Protein AF-A0A2S2QF55-F1 (afdb_monomer_lite)

Foldseek 3Di:
DVPVLLVLLLQCLDLVRNCVPDDDVVSVVSVVSLLVVLVVDPPPDDDDDDDDDDDDDPPPPPPPPPPVPDRCPLSVCSNPDHRDPDPVVCVVRVSSVVSNCVRPVPPCPVVVVVVVVVVVCCVVDVPPPPPDVVCVPVD

Radius of gyration: 25.69 Å; chains: 1; bounding box: 68×62×55 Å

Secondary structure (DSSP, 8-state):
-HHHHHHHHHHHHSTTTTTTT--HHHHHHHHHHHHHHHHHS----------------TTGGGT-------S-HHHHHHHHSPP-S-GGGGGG-HHHHHHHHHHHSTTSHHHHHHHHHHHHHHHHTT------GGGTS--

Sequence (139 aa):
MKKDSIIFLATVSHLKFKLRWLTGDEKKKANYLLQLEIDATPNFNNNDEIRSILPQGEDEFLFNFEDVEEPYPEIKRFIKAPYTSDLTTLNSMTIVKDVFIKYNTALSFSSSVEQLFNVAGDIFSKKRSRMNDKNFEDT

Organism: NCBI:txid143950

pLDDT: mean 70.66, std 15.32, range [37.0, 88.69]

Structure (mmCIF, N/CA/C/O backbone):
data_AF-A0A2S2QF55-F1
#
_entry.id   AF-A0A2S2QF55-F1
#
loop_
_atom_site.group_PDB
_atom_site.id
_atom_site.type_symbol
_atom_site.label_atom_id
_atom_site.label_alt_id
_atom_site.label_comp_id
_atom_site.label_asym_id
_atom_site.label_entity_id
_atom_site.label_seq_id
_atom_site.pdbx_PDB_ins_code
_atom_site.Cartn_x
_atom_site.Cartn_y
_atom_site.Cartn_z
_atom_site.occupancy
_atom_site.B_iso_or_equiv
_atom_site.auth_seq_id
_atom_site.auth_comp_id
_atom_site.auth_asym_id
_atom_site.auth_atom_id
_atom_site.pdbx_PDB_model_num
ATOM 1 N N . MET A 1 1 ? 3.424 8.658 19.433 1.00 46.28 1 MET A N 1
ATOM 2 C CA . MET A 1 1 ? 2.257 8.672 18.521 1.00 46.28 1 MET A CA 1
ATOM 3 C C . MET A 1 1 ? 2.578 8.536 17.028 1.00 46.28 1 MET A C 1
ATOM 5 O O . MET A 1 1 ? 1.692 8.113 16.306 1.00 46.28 1 MET A O 1
ATOM 9 N N . LYS A 1 2 ? 3.785 8.853 16.522 1.00 60.16 2 LYS A N 1
ATOM 10 C CA . LYS A 1 2 ? 4.071 8.766 15.067 1.00 60.16 2 LYS A CA 1
ATOM 11 C C . LYS A 1 2 ? 4.304 7.337 14.540 1.00 60.16 2 LYS A C 1
ATOM 13 O O . LYS A 1 2 ? 3.978 7.055 13.396 1.00 60.16 2 LYS A O 1
ATOM 18 N N . LYS A 1 3 ? 4.837 6.430 15.368 1.00 63.81 3 LYS A N 1
ATOM 19 C CA . LYS A 1 3 ? 5.226 5.067 14.954 1.00 63.81 3 LYS A CA 1
ATOM 20 C C . LYS A 1 3 ? 4.033 4.200 14.543 1.00 63.81 3 LYS A C 1
ATOM 22 O O . LYS A 1 3 ? 4.096 3.534 13.517 1.00 63.81 3 LYS A O 1
ATOM 27 N N . ASP A 1 4 ? 2.937 4.278 15.290 1.00 73.00 4 ASP A N 1
ATOM 28 C CA . ASP A 1 4 ? 1.739 3.476 15.013 1.00 73.00 4 ASP A CA 1
ATOM 29 C C . ASP A 1 4 ? 1.073 3.912 13.703 1.00 73.00 4 ASP A C 1
ATOM 31 O O . ASP A 1 4 ? 0.629 3.074 12.928 1.00 73.00 4 ASP A O 1
ATOM 35 N N . SER A 1 5 ? 1.105 5.215 13.395 1.00 78.19 5 SER A N 1
ATOM 36 C CA . SER A 1 5 ? 0.605 5.760 12.126 1.00 78.19 5 SER A CA 1
ATOM 37 C C . SER A 1 5 ? 1.405 5.265 10.917 1.00 78.19 5 SER A C 1
ATOM 39 O O . SER A 1 5 ? 0.824 4.972 9.878 1.00 78.19 5 SER A O 1
ATOM 41 N N . ILE A 1 6 ? 2.728 5.139 11.055 1.00 81.94 6 ILE A N 1
ATOM 42 C CA . ILE A 1 6 ? 3.623 4.638 9.997 1.00 81.94 6 ILE A CA 1
ATOM 43 C C . ILE A 1 6 ? 3.333 3.160 9.715 1.00 81.94 6 ILE A C 1
ATOM 45 O O . ILE A 1 6 ? 3.189 2.769 8.560 1.00 81.94 6 ILE A O 1
ATOM 49 N N . ILE A 1 7 ? 3.198 2.342 10.764 1.00 82.31 7 ILE A N 1
ATOM 50 C CA . ILE A 1 7 ? 2.866 0.912 10.633 1.00 82.31 7 ILE A CA 1
ATOM 51 C C . ILE A 1 7 ? 1.478 0.744 10.003 1.00 82.31 7 ILE A C 1
ATOM 53 O O . ILE A 1 7 ? 1.257 -0.125 9.156 1.00 82.31 7 ILE A O 1
ATOM 57 N N . PHE A 1 8 ? 0.541 1.608 10.383 1.00 84.81 8 PHE A N 1
ATOM 58 C CA . PHE A 1 8 ? -0.802 1.612 9.829 1.00 84.81 8 PHE A CA 1
ATOM 59 C C . PHE A 1 8 ? -0.810 1.970 8.332 1.00 84.81 8 PHE A C 1
ATOM 61 O O . PHE A 1 8 ? -1.405 1.256 7.532 1.00 84.81 8 PHE A O 1
ATOM 68 N N . LEU A 1 9 ? -0.076 3.003 7.911 1.00 86.25 9 LEU A N 1
ATOM 69 C CA . LEU A 1 9 ? 0.065 3.353 6.490 1.00 86.25 9 LEU A CA 1
ATOM 70 C C . LEU A 1 9 ? 0.802 2.268 5.687 1.00 86.25 9 LEU A C 1
ATOM 72 O O . LEU A 1 9 ? 0.400 1.954 4.564 1.00 86.25 9 LEU A O 1
ATOM 76 N N . ALA A 1 10 ? 1.825 1.634 6.267 1.00 85.62 10 ALA A N 1
ATOM 77 C CA . ALA A 1 10 ? 2.537 0.519 5.643 1.00 85.62 10 ALA A CA 1
ATOM 78 C C . ALA A 1 10 ? 1.599 -0.667 5.364 1.00 85.62 10 ALA A C 1
ATOM 80 O O . ALA A 1 10 ? 1.529 -1.170 4.244 1.00 85.62 10 ALA A O 1
ATOM 81 N N . THR A 1 11 ? 0.811 -1.071 6.362 1.00 87.06 11 THR A N 1
ATOM 82 C CA . THR A 1 11 ? -0.127 -2.200 6.241 1.00 87.06 11 THR A CA 1
ATOM 83 C C . THR A 1 11 ? -1.272 -1.916 5.271 1.00 87.06 11 THR A C 1
ATOM 85 O O . THR A 1 11 ? -1.636 -2.790 4.480 1.00 87.06 11 THR A O 1
ATOM 88 N N . VAL A 1 12 ? -1.812 -0.697 5.281 1.00 88.69 12 VAL A N 1
ATOM 89 C CA . VAL A 1 12 ? -2.930 -0.304 4.416 1.00 88.69 12 VAL A CA 1
ATOM 90 C C . VAL A 1 12 ? -2.498 -0.141 2.950 1.00 88.69 12 VAL A C 1
ATOM 92 O O . VAL A 1 12 ? -3.263 -0.491 2.051 1.00 88.69 12 VAL A O 1
ATOM 95 N N . SER A 1 13 ? -1.266 0.304 2.691 1.00 86.75 13 SER A N 1
ATOM 96 C CA . SER A 1 13 ? -0.691 0.376 1.334 1.00 86.75 13 SER A CA 1
ATOM 97 C C . SER A 1 13 ? -0.202 -0.977 0.794 1.00 86.75 13 SER A C 1
ATOM 99 O O . SER A 1 13 ? 0.086 -1.108 -0.394 1.00 86.75 13 SER A O 1
ATOM 101 N N . HIS A 1 14 ? -0.139 -2.023 1.623 1.00 86.31 14 HIS A N 1
ATOM 102 C CA . HIS A 1 14 ? 0.366 -3.332 1.215 1.00 86.31 14 HIS A CA 1
ATOM 103 C C . HIS A 1 14 ? -0.673 -4.151 0.424 1.00 86.31 14 HIS A C 1
ATOM 105 O O . HIS A 1 14 ? -1.762 -4.442 0.923 1.00 86.31 14 HIS A O 1
ATOM 111 N N . LEU A 1 15 ? -0.305 -4.647 -0.768 1.00 82.88 15 LEU A N 1
ATOM 112 C CA . LEU A 1 15 ? -1.165 -5.439 -1.675 1.00 82.88 15 LEU A CA 1
ATOM 113 C C . LEU A 1 15 ? -1.913 -6.604 -1.002 1.00 82.88 15 LEU A C 1
ATOM 115 O O . LEU A 1 15 ? -3.063 -6.892 -1.334 1.00 82.88 15 LEU A O 1
ATOM 119 N N . LYS A 1 16 ? -1.253 -7.310 -0.078 1.00 81.06 16 LYS A N 1
ATOM 120 C CA . LYS A 1 16 ? -1.836 -8.466 0.627 1.00 81.06 16 LYS A CA 1
ATOM 121 C C . LYS A 1 16 ? -2.840 -8.079 1.717 1.00 81.06 16 LYS A C 1
ATOM 123 O O . LYS A 1 16 ? -3.837 -8.778 1.889 1.00 81.06 16 LYS A O 1
ATOM 128 N N . PHE A 1 17 ? -2.563 -7.013 2.464 1.00 79.50 17 PHE A N 1
ATOM 129 C CA . PHE A 1 17 ? -3.281 -6.694 3.698 1.00 79.50 17 PHE A CA 1
ATOM 130 C C . PHE A 1 17 ? -4.374 -5.651 3.450 1.00 79.50 17 PHE A C 1
ATOM 132 O O . PHE A 1 17 ? -5.511 -5.875 3.871 1.00 79.50 17 PHE A O 1
ATOM 139 N N . LYS A 1 18 ? -4.080 -4.589 2.683 1.00 82.44 18 LYS A N 1
ATOM 140 C CA . LYS A 1 18 ? -5.014 -3.509 2.321 1.00 82.44 18 LYS A CA 1
ATOM 141 C C . LYS A 1 18 ? -5.901 -3.132 3.520 1.00 82.44 18 LYS A C 1
ATOM 143 O O . LYS A 1 18 ? -5.420 -2.893 4.622 1.00 82.44 18 LYS A O 1
ATOM 148 N N . LEU A 1 19 ? -7.215 -3.184 3.316 1.00 81.56 19 LEU A N 1
ATOM 149 C CA . LEU A 1 19 ? -8.250 -2.956 4.323 1.00 81.56 19 LEU A CA 1
ATOM 150 C C . LEU A 1 19 ? -8.933 -4.257 4.776 1.00 81.56 19 LEU A C 1
ATOM 152 O O . LEU A 1 19 ? -10.024 -4.221 5.335 1.00 81.56 19 LEU A O 1
ATOM 156 N N . ARG A 1 20 ? -8.349 -5.420 4.463 1.00 80.44 20 ARG A N 1
ATOM 157 C CA . ARG A 1 20 ? -8.994 -6.736 4.632 1.00 80.44 20 ARG A CA 1
ATOM 158 C C . ARG A 1 20 ? -9.017 -7.221 6.081 1.00 80.44 20 ARG A C 1
ATOM 160 O O . ARG A 1 20 ? -9.777 -8.122 6.402 1.00 80.44 20 ARG A O 1
ATOM 167 N N . TRP A 1 21 ? -8.183 -6.624 6.924 1.00 82.81 21 TRP A N 1
ATOM 168 C CA . TRP A 1 21 ? -8.024 -6.941 8.342 1.00 82.81 21 TRP A CA 1
ATOM 169 C C . TRP A 1 21 ? -8.746 -5.945 9.266 1.00 82.81 21 TRP A C 1
ATOM 171 O O . TRP A 1 21 ? -8.672 -6.097 10.479 1.00 82.81 21 TRP A O 1
ATOM 181 N N . LEU A 1 22 ? -9.427 -4.936 8.704 1.00 83.06 22 LEU A N 1
ATOM 182 C CA . LEU A 1 22 ? -10.077 -3.846 9.438 1.00 83.06 22 LEU A CA 1
ATOM 183 C C . LEU A 1 22 ? -11.602 -3.941 9.389 1.00 83.06 22 LEU A C 1
ATOM 185 O O . LEU A 1 22 ? -12.188 -4.347 8.380 1.00 83.06 22 LEU A O 1
ATOM 189 N N . THR A 1 23 ? -12.240 -3.472 10.458 1.00 86.25 23 THR A N 1
ATOM 190 C CA . THR A 1 23 ? -13.701 -3.418 10.608 1.00 86.25 23 THR A CA 1
ATOM 191 C C . THR A 1 23 ? -14.274 -2.042 10.239 1.00 86.25 23 THR A C 1
ATOM 193 O O . THR A 1 23 ? -13.536 -1.073 10.092 1.00 86.25 23 THR A O 1
ATOM 196 N N . GLY A 1 24 ? -15.594 -1.948 10.021 1.00 83.44 24 GLY A N 1
ATOM 197 C CA . GLY A 1 24 ? -16.281 -0.844 9.319 1.00 83.44 24 GLY A CA 1
ATOM 198 C C . GLY A 1 24 ? -15.765 0.582 9.571 1.00 83.44 24 GLY A C 1
ATOM 199 O O . GLY A 1 24 ? -15.402 1.271 8.615 1.00 83.44 24 GLY A O 1
ATOM 200 N N . ASP A 1 25 ? -15.698 1.027 10.825 1.00 83.75 25 ASP A N 1
ATOM 201 C CA . ASP A 1 25 ? -15.271 2.398 11.144 1.00 83.75 25 ASP A CA 1
ATOM 202 C C . ASP A 1 25 ? -13.757 2.599 11.011 1.00 83.75 25 ASP A C 1
ATOM 204 O O . ASP A 1 25 ? -13.294 3.634 10.525 1.00 83.75 25 ASP A O 1
ATOM 208 N N . GLU A 1 26 ? -12.968 1.577 11.332 1.00 83.25 26 GLU A N 1
ATOM 209 C CA . GLU A 1 26 ? -11.515 1.596 11.156 1.00 83.25 26 GLU A CA 1
ATOM 210 C C . GLU A 1 26 ? -11.136 1.616 9.674 1.00 83.25 26 GLU A C 1
ATOM 212 O O . GLU A 1 26 ? -10.185 2.286 9.277 1.00 83.25 26 GLU A O 1
ATOM 217 N N . LYS A 1 27 ? -11.924 0.938 8.835 1.00 84.31 27 LYS A N 1
ATOM 218 C CA . LYS A 1 27 ? -11.768 0.944 7.381 1.00 84.31 27 LYS A CA 1
ATOM 219 C C . LYS A 1 27 ? -11.983 2.339 6.794 1.00 84.31 27 LYS A C 1
ATOM 221 O O . LYS A 1 27 ? -11.217 2.753 5.925 1.00 84.31 27 LYS A O 1
ATOM 226 N N . LYS A 1 28 ? -12.992 3.076 7.274 1.00 84.69 28 LYS A N 1
ATOM 227 C CA . LYS A 1 28 ? -13.229 4.474 6.868 1.00 84.69 28 LYS A CA 1
ATOM 228 C C . LYS A 1 28 ? -12.071 5.369 7.297 1.00 84.69 28 LYS A C 1
ATOM 230 O O . LYS A 1 28 ? -11.553 6.127 6.483 1.00 84.69 28 LYS A O 1
ATOM 235 N N . LYS A 1 29 ? -11.618 5.217 8.546 1.00 85.12 29 LYS A N 1
ATOM 236 C CA . LYS A 1 29 ? -10.463 5.947 9.080 1.00 85.12 29 LYS A CA 1
ATOM 237 C C . LYS A 1 29 ? -9.193 5.673 8.271 1.00 85.12 29 LYS A C 1
ATOM 239 O O . LYS A 1 29 ? -8.458 6.603 7.966 1.00 85.12 29 LYS A O 1
ATOM 244 N N . ALA A 1 30 ? -8.953 4.423 7.885 1.00 84.31 30 ALA A N 1
ATOM 245 C CA . ALA A 1 30 ? -7.802 4.045 7.074 1.00 84.31 30 ALA A CA 1
ATOM 246 C C . ALA A 1 30 ? -7.829 4.629 5.667 1.00 84.31 30 ALA A C 1
ATOM 248 O O . ALA A 1 30 ? -6.798 5.084 5.178 1.00 84.31 30 ALA A O 1
ATOM 249 N N . ASN A 1 31 ? -9.007 4.667 5.049 1.00 84.44 31 ASN A N 1
ATOM 250 C CA . ASN A 1 31 ? -9.182 5.333 3.766 1.00 84.44 31 ASN A CA 1
ATOM 251 C C . ASN A 1 31 ? -8.872 6.826 3.855 1.00 84.44 31 ASN A C 1
ATOM 253 O O . ASN A 1 31 ? -8.113 7.341 3.042 1.00 84.44 31 ASN A O 1
ATOM 257 N N . TYR A 1 32 ? -9.405 7.493 4.876 1.00 85.69 32 TYR A N 1
ATOM 258 C CA . TYR A 1 32 ? -9.153 8.911 5.105 1.00 85.69 32 TYR A CA 1
ATOM 259 C C . TYR A 1 32 ? -7.663 9.206 5.345 1.00 85.69 32 TYR A C 1
ATOM 261 O O . TYR A 1 32 ? -7.116 10.145 4.779 1.00 85.69 32 TYR A O 1
ATOM 269 N N . LEU A 1 33 ? -6.978 8.370 6.134 1.00 85.00 33 LEU A N 1
ATOM 270 C CA . LEU A 1 33 ? -5.539 8.514 6.376 1.00 85.00 33 LEU A CA 1
ATOM 271 C C . LEU A 1 33 ? -4.701 8.316 5.108 1.00 85.00 33 LEU A C 1
ATOM 273 O O . LEU A 1 33 ? -3.733 9.043 4.916 1.00 85.00 33 LEU A O 1
ATOM 277 N N . LEU A 1 34 ? -5.068 7.366 4.241 1.00 84.19 34 LEU A N 1
ATOM 278 C CA . LEU A 1 34 ? -4.413 7.203 2.940 1.00 84.19 34 LEU A CA 1
ATOM 279 C C . LEU A 1 34 ? -4.584 8.440 2.056 1.00 84.19 34 LEU A C 1
ATOM 281 O O . LEU A 1 34 ? -3.620 8.870 1.436 1.00 84.19 34 LEU A O 1
ATOM 285 N N . GLN A 1 35 ? -5.797 8.991 1.995 1.00 85.25 35 GLN A N 1
ATOM 286 C CA . GLN A 1 35 ? -6.090 10.184 1.197 1.00 85.25 35 GLN A CA 1
ATOM 287 C C . GLN A 1 35 ? -5.275 11.385 1.684 1.00 85.25 35 GLN A C 1
ATOM 289 O O . GLN A 1 35 ? -4.561 11.993 0.896 1.00 85.25 35 GLN A O 1
ATOM 294 N N . LEU A 1 36 ? -5.275 11.637 2.997 1.00 85.00 36 LEU A N 1
ATOM 295 C CA . LEU A 1 36 ? -4.455 12.690 3.600 1.00 85.00 36 LEU A CA 1
ATOM 296 C C . LEU A 1 36 ? -2.959 12.525 3.313 1.00 85.00 36 LEU A C 1
ATOM 298 O O . LEU A 1 36 ? -2.260 13.508 3.088 1.00 85.00 36 LEU A O 1
ATOM 302 N N . GLU A 1 37 ? -2.449 11.295 3.357 1.00 84.06 37 GLU A N 1
ATOM 303 C CA . GLU A 1 37 ? -1.035 11.022 3.097 1.00 84.06 37 GLU A CA 1
ATOM 304 C C . GLU A 1 37 ? -0.662 11.273 1.632 1.00 84.06 37 GLU A C 1
ATOM 306 O O . GLU A 1 37 ? 0.447 11.723 1.338 1.00 84.06 37 GLU A O 1
ATOM 311 N N . ILE A 1 38 ? -1.589 10.994 0.718 1.00 81.62 38 ILE A N 1
ATOM 312 C CA . ILE A 1 38 ? -1.435 11.268 -0.709 1.00 81.62 38 ILE A CA 1
ATOM 313 C C . ILE A 1 38 ? -1.447 12.776 -0.958 1.00 81.62 38 ILE A C 1
ATOM 315 O O . ILE A 1 38 ? -0.564 13.264 -1.653 1.00 81.62 38 ILE A O 1
ATOM 319 N N . ASP A 1 39 ? -2.347 13.519 -0.315 1.00 81.00 39 ASP A N 1
ATOM 320 C CA . ASP A 1 39 ? -2.387 14.986 -0.399 1.00 81.00 39 ASP A CA 1
ATOM 321 C C . ASP A 1 39 ? -1.142 15.656 0.175 1.00 81.00 39 ASP A C 1
ATOM 323 O O . ASP A 1 39 ? -0.670 16.673 -0.331 1.00 81.00 39 ASP A O 1
ATOM 327 N N . ALA A 1 40 ? -0.592 15.077 1.240 1.00 80.50 40 ALA A N 1
ATOM 328 C CA . ALA A 1 40 ? 0.633 15.552 1.864 1.00 80.50 40 ALA A CA 1
ATOM 329 C C . ALA A 1 40 ? 1.898 15.163 1.081 1.00 80.50 40 ALA A C 1
ATOM 331 O O . ALA A 1 40 ? 2.966 15.729 1.333 1.00 80.50 40 ALA A O 1
ATOM 332 N N . THR A 1 41 ? 1.816 14.189 0.169 1.00 69.25 41 THR A N 1
ATOM 333 C CA . THR A 1 41 ? 2.964 13.757 -0.630 1.00 69.25 41 THR A CA 1
ATOM 334 C C . THR A 1 41 ? 3.024 14.610 -1.898 1.00 69.25 41 THR A C 1
ATOM 336 O O . THR A 1 41 ? 2.155 14.478 -2.757 1.00 69.25 41 THR A O 1
ATOM 339 N N . PRO A 1 42 ? 4.030 15.495 -2.052 1.00 63.97 42 PRO A N 1
ATOM 340 C CA . PRO A 1 42 ? 4.167 16.272 -3.273 1.00 63.97 42 PRO A CA 1
ATOM 341 C C . PRO A 1 42 ? 4.346 15.306 -4.443 1.00 63.97 42 PRO A C 1
ATOM 343 O O . PRO A 1 42 ? 5.212 14.432 -4.414 1.00 63.97 42 PRO A O 1
ATOM 346 N N . ASN A 1 43 ? 3.479 15.455 -5.438 1.00 60.00 43 ASN A N 1
ATOM 347 C CA . ASN A 1 43 ? 3.407 14.631 -6.633 1.00 60.00 43 ASN A CA 1
ATOM 348 C C . ASN A 1 43 ? 4.785 14.621 -7.325 1.00 60.00 43 ASN A C 1
ATOM 350 O O . ASN A 1 43 ? 5.145 15.585 -7.998 1.00 60.00 43 ASN A O 1
ATOM 354 N N . PHE A 1 44 ? 5.573 13.553 -7.177 1.00 52.00 44 PHE A N 1
ATOM 355 C CA . PHE A 1 44 ? 6.807 13.351 -7.948 1.00 52.00 44 PHE A CA 1
ATOM 356 C C . PHE A 1 44 ? 6.473 12.830 -9.356 1.00 52.00 44 PHE A C 1
ATOM 358 O O . PHE A 1 44 ? 7.115 11.919 -9.869 1.00 52.00 44 PHE A O 1
ATOM 365 N N . ASN A 1 45 ? 5.470 13.413 -10.012 1.00 46.91 45 ASN A N 1
ATOM 366 C CA . ASN A 1 45 ? 5.245 13.181 -11.431 1.00 46.91 45 ASN A CA 1
ATOM 367 C C . ASN A 1 45 ? 6.141 14.134 -12.225 1.00 46.91 45 ASN A C 1
ATOM 369 O O . ASN A 1 45 ? 5.730 15.212 -12.642 1.00 46.91 45 ASN A O 1
ATOM 373 N N . ASN A 1 46 ? 7.379 13.694 -12.449 1.00 54.09 46 ASN A N 1
ATOM 374 C CA . ASN A 1 46 ? 8.033 13.963 -13.721 1.00 54.09 46 ASN A CA 1
ATOM 375 C C . ASN A 1 46 ? 7.362 13.042 -14.746 1.00 54.09 46 ASN A C 1
ATOM 377 O O . ASN A 1 46 ? 7.542 11.830 -14.646 1.00 54.09 46 ASN A O 1
ATOM 381 N N . ASN A 1 47 ? 6.521 13.607 -15.617 1.00 44.31 47 ASN A N 1
ATOM 382 C CA . ASN A 1 47 ? 6.385 13.287 -17.047 1.00 44.31 47 ASN A CA 1
ATOM 383 C C . ASN A 1 47 ? 5.190 14.067 -17.639 1.00 44.31 47 ASN A C 1
ATOM 385 O O . ASN A 1 47 ? 4.029 13.707 -17.454 1.00 44.31 47 ASN A O 1
ATOM 389 N N . ASP A 1 48 ? 5.556 15.137 -18.347 1.00 37.00 48 ASP A N 1
ATOM 390 C CA . ASP A 1 48 ? 5.115 15.487 -19.702 1.00 37.00 48 ASP A CA 1
ATOM 391 C C . ASP A 1 48 ? 3.703 16.052 -19.943 1.00 37.00 48 ASP A C 1
ATOM 393 O O . ASP A 1 48 ? 2.697 15.357 -20.079 1.00 37.00 48 ASP A O 1
ATOM 397 N N . GLU A 1 49 ? 3.685 17.378 -20.103 1.00 45.28 49 GLU A N 1
ATOM 398 C CA . GLU A 1 49 ? 3.223 18.095 -21.303 1.00 45.28 49 GLU A CA 1
ATOM 399 C C . GLU A 1 49 ? 2.580 17.253 -22.431 1.00 45.28 49 GLU A C 1
ATOM 401 O O . GLU A 1 49 ? 3.130 17.143 -23.521 1.00 45.28 49 GLU A O 1
ATOM 406 N N . ILE A 1 50 ? 1.372 16.716 -22.256 1.00 43.75 50 ILE A N 1
ATOM 407 C CA . ILE A 1 50 ? 0.520 16.349 -23.404 1.00 43.75 50 ILE A CA 1
ATOM 408 C C . ILE A 1 50 ? -0.940 16.662 -23.086 1.00 43.75 50 ILE A C 1
ATOM 410 O O . ILE A 1 50 ? -1.748 15.753 -22.926 1.00 43.75 50 ILE A O 1
ATOM 414 N N . ARG A 1 51 ? -1.307 17.947 -23.003 1.00 38.47 51 ARG A N 1
ATOM 415 C CA . ARG A 1 51 ? -2.703 18.401 -23.166 1.00 38.47 51 ARG A CA 1
ATOM 416 C C . ARG A 1 51 ? -2.761 19.850 -23.649 1.00 38.47 51 ARG A C 1
ATOM 418 O O . ARG A 1 51 ? -2.966 20.751 -22.846 1.00 38.47 51 ARG A O 1
ATOM 425 N N . SER A 1 52 ? -2.639 20.083 -24.954 1.00 41.19 52 SER A N 1
ATOM 426 C CA . SER A 1 52 ? -3.132 21.339 -25.547 1.00 41.19 52 SER A CA 1
ATOM 427 C C . SER A 1 52 ? -3.332 21.265 -27.062 1.00 41.19 52 SER A C 1
ATOM 429 O O . SER A 1 52 ? -2.803 22.084 -27.804 1.00 41.19 52 SER A O 1
ATOM 431 N N . ILE A 1 53 ? -4.150 20.326 -27.546 1.00 45.28 53 ILE A N 1
ATOM 432 C CA . ILE A 1 53 ? -4.852 20.541 -28.822 1.00 45.28 53 ILE A CA 1
ATOM 433 C C . ILE A 1 53 ? -6.282 19.996 -28.709 1.00 45.28 53 ILE A C 1
ATOM 435 O O . ILE A 1 53 ? -6.500 18.803 -28.894 1.00 45.28 53 ILE A O 1
ATOM 439 N N . LEU A 1 54 ? -7.252 20.871 -28.422 1.00 38.66 54 LEU A N 1
ATOM 440 C CA . LEU A 1 54 ? -8.628 20.758 -28.932 1.00 38.66 54 LEU A CA 1
ATOM 441 C C . LEU A 1 54 ? -9.294 22.152 -28.919 1.00 38.66 54 LEU A C 1
ATOM 443 O O . LEU A 1 54 ? -8.944 22.963 -28.058 1.00 38.66 54 LEU A O 1
ATOM 447 N N . PRO A 1 55 ? -10.141 22.487 -29.914 1.00 42.06 55 PRO A N 1
ATOM 448 C CA . PRO A 1 55 ? -10.427 23.855 -30.293 1.00 42.06 55 PRO A CA 1
ATOM 449 C C . PRO A 1 55 ? -11.531 24.481 -29.444 1.00 42.06 55 PRO A C 1
ATOM 451 O O . PRO A 1 55 ? -12.426 23.822 -28.926 1.00 42.06 55 PRO A O 1
ATOM 454 N N . GLN A 1 56 ? -11.423 25.799 -29.358 1.00 46.97 56 GLN A N 1
ATOM 455 C CA . GLN A 1 56 ? -12.316 26.739 -28.706 1.00 46.97 56 GLN A CA 1
ATOM 456 C C . GLN A 1 56 ? -13.711 26.708 -29.357 1.00 46.97 56 GLN A C 1
ATOM 458 O O . GLN A 1 56 ? -13.862 27.076 -30.521 1.00 46.97 56 GLN A O 1
ATOM 463 N N . GLY A 1 57 ? -14.712 26.255 -28.601 1.00 39.84 57 GLY A N 1
ATOM 464 C CA . GLY A 1 57 ? -16.136 26.332 -28.922 1.00 39.84 57 GLY A CA 1
ATOM 465 C C . GLY A 1 57 ? -16.898 26.709 -27.654 1.00 39.84 57 GLY A C 1
ATOM 466 O O . GLY A 1 57 ? -16.708 26.103 -26.606 1.00 39.84 57 GLY A O 1
ATOM 467 N N . GLU A 1 58 ? -17.685 27.772 -27.728 1.00 46.41 58 GLU A N 1
ATOM 468 C CA . GLU A 1 58 ? -18.012 28.658 -26.603 1.00 46.41 58 GLU A CA 1
ATOM 469 C C . GLU A 1 58 ? -19.243 28.216 -25.783 1.00 46.41 58 GLU A C 1
ATOM 471 O O . GLU A 1 58 ? -19.674 28.936 -24.889 1.00 46.41 58 GLU A O 1
ATOM 476 N N . ASP A 1 59 ? -19.769 27.005 -26.009 1.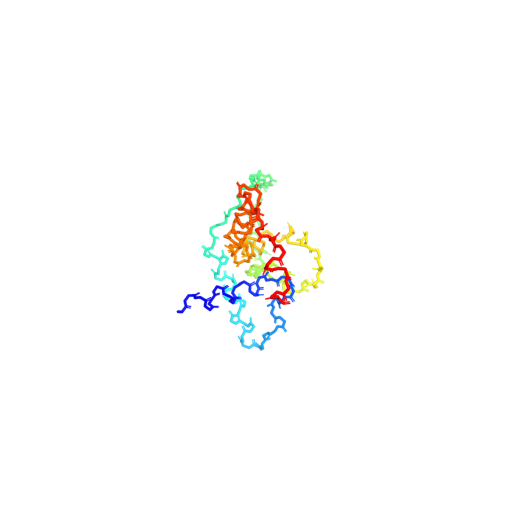00 46.69 59 ASP A N 1
ATOM 477 C CA . ASP A 1 59 ? -21.111 26.613 -25.540 1.00 46.69 59 ASP A CA 1
ATOM 478 C C . ASP A 1 59 ? -21.174 25.323 -24.683 1.00 46.69 59 ASP A C 1
ATOM 480 O O . ASP A 1 59 ? -22.255 24.791 -24.434 1.00 46.69 59 ASP A O 1
ATOM 484 N N . GLU A 1 60 ? -20.051 24.813 -24.158 1.00 44.94 60 GLU A N 1
ATOM 485 C CA . GLU A 1 60 ? -20.038 23.622 -23.272 1.00 44.94 60 GLU A CA 1
ATOM 486 C C . GLU A 1 60 ? -20.286 23.930 -21.778 1.00 44.94 60 GLU A C 1
ATOM 488 O O . GLU 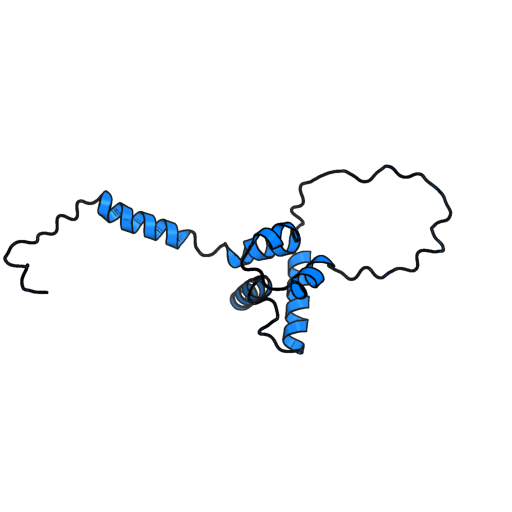A 1 60 ? -20.308 23.031 -20.937 1.00 44.94 60 GLU A O 1
ATOM 493 N N . PHE A 1 61 ? -20.523 25.193 -21.411 1.00 51.16 61 PHE A N 1
ATOM 494 C CA . PHE A 1 61 ? -20.663 25.603 -20.005 1.00 51.16 61 PHE A CA 1
ATOM 495 C C . PHE A 1 61 ? -22.005 25.192 -19.356 1.00 51.16 61 PHE A C 1
ATOM 497 O O . PHE A 1 61 ? -22.133 25.229 -18.136 1.00 51.16 61 PHE A O 1
ATOM 504 N N . LEU A 1 62 ? -23.014 24.794 -20.144 1.00 46.44 62 LEU A N 1
ATOM 505 C CA . LEU A 1 62 ? -24.384 24.542 -19.659 1.00 46.44 62 LEU A CA 1
ATOM 506 C C . LEU A 1 62 ? -24.769 23.057 -19.517 1.00 46.44 62 LEU A C 1
ATOM 508 O O . LEU A 1 62 ? -25.856 22.773 -19.017 1.00 46.44 62 LEU A O 1
ATOM 512 N N . PHE A 1 63 ? -23.903 22.115 -19.912 1.00 42.53 63 PHE A N 1
ATOM 513 C CA . PHE A 1 63 ? -24.195 20.670 -19.852 1.00 42.53 63 PHE A CA 1
ATOM 514 C C . PHE A 1 63 ? -23.153 19.821 -19.116 1.00 42.53 63 PHE A C 1
ATOM 516 O O . PHE A 1 63 ? -23.312 18.602 -19.051 1.00 42.53 63 PHE A O 1
ATOM 523 N N . ASN A 1 64 ? -22.154 20.432 -18.477 1.00 46.12 64 ASN A N 1
ATOM 524 C CA . ASN A 1 64 ? -21.348 19.727 -17.485 1.00 46.12 64 ASN A CA 1
ATOM 525 C C . ASN A 1 64 ? -22.144 19.644 -16.179 1.00 46.12 64 ASN A C 1
ATOM 527 O O . ASN A 1 64 ? -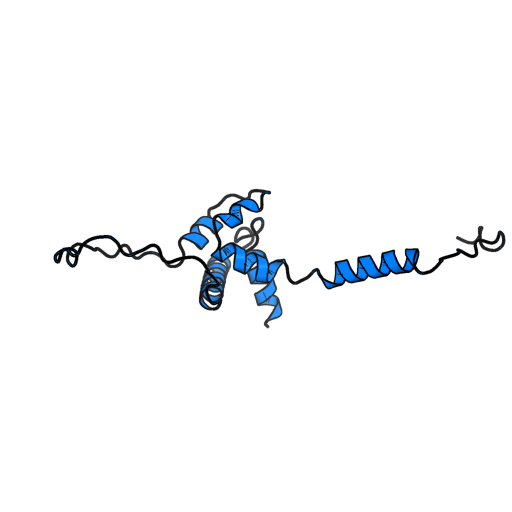21.927 20.409 -15.242 1.00 46.12 64 ASN A O 1
ATOM 531 N N . PHE A 1 65 ? -23.097 18.709 -16.126 1.00 43.22 65 PHE A N 1
ATOM 532 C CA . PHE A 1 65 ? -23.453 18.113 -14.846 1.00 43.22 65 PHE A CA 1
ATOM 533 C C . PHE A 1 65 ? -22.142 17.587 -14.270 1.00 43.22 65 PHE A C 1
ATOM 535 O O . PHE A 1 65 ? -21.537 16.696 -14.859 1.00 43.22 65 PHE A O 1
ATOM 542 N N . GLU A 1 66 ? -21.663 18.212 -13.197 1.00 46.28 66 GLU A N 1
ATOM 543 C CA . GLU A 1 66 ? -20.514 17.741 -12.437 1.00 46.28 66 GLU A CA 1
ATOM 544 C C . GLU A 1 66 ? -20.788 16.292 -12.026 1.00 46.28 66 GLU A C 1
ATOM 546 O O . GLU A 1 66 ? -21.425 16.017 -11.008 1.00 46.28 66 GLU A O 1
ATOM 551 N N . ASP A 1 67 ? -20.291 15.346 -12.821 1.00 46.53 67 ASP A N 1
ATOM 552 C CA . ASP A 1 67 ? -19.827 14.091 -12.269 1.00 46.53 67 ASP A CA 1
ATOM 553 C C . ASP A 1 67 ? -18.785 14.510 -11.240 1.00 46.53 67 ASP A C 1
ATOM 555 O O . ASP A 1 67 ? -17.683 14.939 -11.580 1.00 46.53 67 ASP A O 1
ATOM 559 N N . VAL A 1 68 ? -19.193 14.501 -9.972 1.00 46.75 68 VAL A N 1
ATOM 560 C CA . VAL A 1 68 ? -18.313 14.698 -8.828 1.00 46.75 68 VAL A CA 1
ATOM 561 C C . VAL A 1 68 ? -17.249 13.613 -8.949 1.00 46.75 68 VAL A C 1
ATOM 563 O O . VAL A 1 68 ? -17.463 12.481 -8.509 1.00 46.75 68 VAL A O 1
ATOM 566 N N . GLU A 1 69 ? -16.138 13.918 -9.626 1.00 51.78 69 GLU A N 1
ATOM 567 C CA . GLU A 1 69 ? -15.012 13.006 -9.746 1.00 51.78 69 GLU A CA 1
ATOM 568 C C . GLU A 1 69 ? -14.535 12.746 -8.326 1.00 51.78 69 GLU A C 1
ATOM 570 O O . GLU A 1 69 ? -13.936 13.598 -7.667 1.00 51.78 69 GLU A O 1
ATOM 575 N N . GLU A 1 70 ? -14.912 11.582 -7.801 1.00 55.25 70 GLU A N 1
ATOM 576 C CA . GLU A 1 70 ? -14.602 11.262 -6.425 1.00 55.25 70 GLU A CA 1
ATOM 577 C C . GLU A 1 70 ? -13.081 11.307 -6.231 1.00 55.25 70 GLU A C 1
ATOM 579 O O . GLU A 1 70 ? -12.355 10.664 -7.002 1.00 55.25 70 GLU A O 1
ATOM 584 N N . PRO A 1 71 ? -12.596 12.010 -5.190 1.00 60.56 71 PRO A N 1
ATOM 585 C CA . PRO A 1 71 ? -11.174 12.138 -4.929 1.00 60.56 71 PRO A CA 1
ATOM 586 C C . PRO A 1 71 ? -10.497 10.759 -4.922 1.00 60.56 71 PRO A C 1
ATOM 588 O O . PRO A 1 71 ? -10.881 9.853 -4.174 1.00 60.56 71 PRO A O 1
ATOM 591 N N . TYR A 1 72 ? -9.480 10.602 -5.771 1.00 69.69 72 TYR A N 1
ATOM 592 C CA . TYR A 1 72 ? -8.626 9.414 -5.921 1.00 69.69 72 TYR A CA 1
ATOM 593 C C . TYR A 1 72 ? -9.316 8.155 -6.499 1.00 69.69 72 TYR A C 1
ATOM 595 O O . TYR A 1 72 ? -9.500 7.144 -5.799 1.00 69.69 72 TYR A O 1
ATOM 603 N N . PRO A 1 73 ? -9.593 8.123 -7.819 1.00 78.25 73 PRO A N 1
ATOM 604 C CA . PRO A 1 73 ? -10.065 6.912 -8.502 1.00 78.25 73 PRO A CA 1
ATOM 605 C C . PRO A 1 73 ? -9.074 5.738 -8.380 1.00 78.25 73 PRO A C 1
ATOM 607 O O . PRO A 1 73 ? -9.476 4.570 -8.324 1.00 78.25 73 PRO A O 1
ATOM 610 N N . GLU A 1 74 ? -7.776 6.033 -8.262 1.00 82.62 74 GLU A N 1
ATOM 611 C CA . GLU A 1 74 ? -6.709 5.041 -8.108 1.00 82.62 74 GLU A CA 1
ATOM 612 C C . GLU A 1 74 ? -6.800 4.268 -6.780 1.00 82.62 74 GLU A C 1
ATOM 614 O O . GLU A 1 74 ? -6.697 3.041 -6.778 1.00 82.62 74 GLU A O 1
ATOM 619 N N . ILE A 1 75 ? -7.085 4.943 -5.659 1.00 83.94 75 ILE A N 1
ATOM 620 C CA . ILE A 1 75 ? -7.214 4.300 -4.337 1.00 83.94 75 ILE A CA 1
ATOM 621 C C . ILE A 1 75 ? -8.389 3.322 -4.336 1.00 83.94 75 ILE A C 1
ATOM 623 O O . ILE A 1 75 ? -8.283 2.191 -3.854 1.00 83.94 75 ILE A O 1
ATOM 627 N N . LYS A 1 76 ? -9.522 3.715 -4.927 1.00 83.56 76 LYS A N 1
ATOM 628 C CA . LYS A 1 76 ? -10.681 2.826 -5.065 1.00 83.56 76 LYS A CA 1
ATOM 629 C C . LYS A 1 76 ? -10.345 1.591 -5.885 1.00 83.56 76 LYS A C 1
ATOM 631 O O . LYS A 1 76 ? -10.719 0.478 -5.502 1.00 83.56 76 LYS A O 1
ATOM 636 N N . ARG A 1 77 ? -9.638 1.782 -7.002 1.00 85.94 77 ARG A N 1
ATOM 637 C CA . ARG A 1 77 ? -9.165 0.691 -7.856 1.00 85.94 77 ARG A CA 1
ATOM 638 C C . ARG A 1 77 ? -8.216 -0.223 -7.083 1.00 85.94 77 ARG A C 1
ATOM 640 O O . ARG A 1 77 ? -8.376 -1.439 -7.149 1.00 85.94 77 ARG A O 1
ATOM 647 N N . PHE A 1 78 ? -7.313 0.335 -6.282 1.00 86.12 78 PHE A N 1
ATOM 648 C CA . PHE A 1 78 ? -6.417 -0.425 -5.416 1.00 86.12 78 PHE A CA 1
ATOM 649 C C . PHE A 1 78 ? -7.174 -1.257 -4.375 1.00 86.12 78 PHE A C 1
ATOM 651 O O . PHE A 1 78 ? -6.895 -2.445 -4.222 1.00 86.12 78 PHE A O 1
ATOM 658 N N . ILE A 1 79 ? -8.167 -0.687 -3.692 1.00 84.31 79 ILE A N 1
ATOM 659 C CA . ILE A 1 79 ? -8.942 -1.394 -2.657 1.00 84.31 79 ILE A CA 1
ATOM 660 C C . ILE A 1 79 ? -9.776 -2.527 -3.255 1.00 84.31 79 ILE A C 1
ATOM 662 O O . ILE A 1 79 ? -9.881 -3.593 -2.647 1.00 84.31 79 ILE A O 1
ATOM 666 N N . LYS A 1 80 ? -10.357 -2.307 -4.440 1.00 84.75 80 LYS A N 1
ATOM 667 C CA . LYS A 1 80 ? -11.168 -3.306 -5.151 1.00 84.75 80 LYS A CA 1
ATOM 668 C C . LYS A 1 80 ? -10.327 -4.363 -5.866 1.00 84.75 80 LYS A C 1
ATOM 670 O O . LYS A 1 80 ? -10.817 -5.467 -6.085 1.00 84.75 80 LYS A O 1
ATOM 675 N N . ALA A 1 81 ? -9.083 -4.048 -6.227 1.00 83.12 81 ALA A N 1
ATOM 676 C CA . ALA A 1 81 ? -8.218 -4.980 -6.936 1.00 83.12 81 ALA A CA 1
ATOM 677 C C . ALA A 1 81 ? -7.984 -6.261 -6.109 1.00 83.12 81 ALA A C 1
ATOM 679 O O . ALA A 1 81 ? -7.678 -6.176 -4.909 1.00 83.12 81 ALA A O 1
ATOM 680 N N . PRO A 1 82 ? -8.072 -7.452 -6.729 1.00 80.38 82 PRO A N 1
ATOM 681 C CA . PRO A 1 82 ? -7.714 -8.697 -6.065 1.00 80.38 82 PRO A CA 1
ATOM 682 C C . PRO A 1 82 ? -6.229 -8.695 -5.684 1.00 80.38 82 PRO A C 1
ATOM 684 O O . PRO A 1 82 ? -5.430 -7.905 -6.189 1.00 80.38 82 PRO A O 1
ATOM 687 N N . TYR A 1 83 ? -5.858 -9.563 -4.745 1.00 80.19 83 TYR A N 1
ATOM 688 C CA . TYR A 1 83 ? -4.448 -9.766 -4.436 1.00 80.19 83 TYR A CA 1
ATOM 689 C C . TYR A 1 83 ? -3.809 -10.613 -5.534 1.00 80.19 83 TYR A C 1
ATOM 691 O O . TYR A 1 83 ? -4.219 -11.750 -5.754 1.00 80.19 83 TYR A O 1
ATOM 699 N N . THR A 1 84 ? -2.790 -10.060 -6.175 1.00 76.75 84 THR A N 1
ATOM 700 C CA . THR A 1 84 ? -1.846 -10.774 -7.028 1.00 76.75 84 THR A CA 1
ATOM 701 C C . THR A 1 84 ? -0.523 -10.883 -6.280 1.00 76.75 84 THR A C 1
ATOM 703 O O . THR A 1 84 ? -0.109 -9.945 -5.597 1.00 76.75 84 THR A O 1
ATOM 706 N N . SER A 1 85 ? 0.153 -12.027 -6.381 1.00 75.88 85 SER A N 1
ATOM 707 C CA . SER A 1 85 ? 1.517 -12.176 -5.852 1.00 75.88 85 SER A CA 1
ATOM 708 C C . SER A 1 85 ? 2.526 -11.299 -6.596 1.00 75.88 85 SER A C 1
ATOM 710 O O . SER A 1 85 ? 3.606 -11.040 -6.077 1.00 75.88 85 SER A O 1
ATOM 712 N N . ASP A 1 86 ? 2.169 -10.852 -7.800 1.00 82.12 86 ASP A N 1
ATOM 713 C CA . ASP A 1 86 ? 2.986 -9.985 -8.629 1.00 82.12 86 ASP A CA 1
ATOM 714 C C . ASP A 1 86 ? 2.841 -8.505 -8.230 1.00 82.12 86 ASP A C 1
ATOM 716 O O . ASP A 1 86 ? 1.730 -7.974 -8.144 1.00 82.12 86 ASP A O 1
ATOM 720 N N . LEU A 1 87 ? 3.985 -7.850 -8.010 1.00 81.31 87 LEU A N 1
ATOM 721 C CA . LEU A 1 87 ? 4.102 -6.426 -7.697 1.00 81.31 87 LEU A CA 1
ATOM 722 C C . LEU A 1 87 ? 3.930 -5.536 -8.936 1.00 81.31 87 LEU A C 1
ATOM 724 O O . LEU A 1 87 ? 3.697 -4.336 -8.779 1.00 81.31 87 LEU A O 1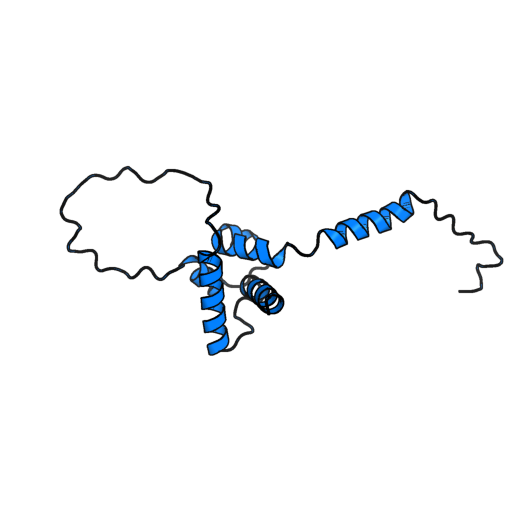
ATOM 728 N N . THR A 1 88 ? 4.000 -6.082 -10.157 1.00 84.44 88 THR A N 1
ATOM 729 C CA . THR A 1 88 ? 3.821 -5.302 -11.400 1.00 84.44 88 THR A CA 1
ATOM 730 C C . THR A 1 88 ? 2.480 -4.572 -11.450 1.00 84.44 88 THR A C 1
ATOM 732 O O . THR A 1 88 ? 2.376 -3.522 -12.083 1.00 84.44 88 THR A O 1
ATOM 735 N N . THR A 1 89 ? 1.469 -5.044 -10.713 1.00 83.12 89 THR A N 1
ATOM 736 C CA . THR A 1 89 ? 0.165 -4.379 -10.608 1.00 83.12 89 THR A CA 1
ATOM 737 C C . THR A 1 89 ? 0.250 -2.967 -10.026 1.00 83.12 89 THR A C 1
ATOM 739 O O . THR A 1 89 ? -0.562 -2.118 -10.396 1.00 83.12 89 THR A O 1
ATOM 742 N N . LEU A 1 90 ? 1.248 -2.683 -9.175 1.00 82.62 90 LEU A N 1
ATOM 743 C CA . LEU A 1 90 ? 1.505 -1.334 -8.650 1.00 82.62 90 LEU A CA 1
ATOM 744 C C . LEU A 1 90 ? 2.001 -0.369 -9.735 1.00 82.62 90 LEU A C 1
ATOM 746 O O . LEU A 1 90 ? 1.834 0.831 -9.587 1.00 82.62 90 LEU A O 1
ATOM 750 N N . ASN A 1 91 ? 2.561 -0.850 -10.851 1.00 84.69 91 ASN A N 1
ATOM 751 C CA . ASN A 1 91 ? 2.981 0.038 -11.944 1.00 84.69 91 ASN A CA 1
ATOM 752 C C . ASN A 1 91 ? 1.792 0.733 -12.621 1.00 84.69 91 ASN A C 1
ATOM 754 O O . ASN A 1 91 ? 1.965 1.780 -13.227 1.00 84.69 91 ASN A O 1
ATOM 758 N N . SER A 1 92 ? 0.589 0.161 -12.505 1.00 84.00 92 SER A N 1
ATOM 759 C CA . SER A 1 92 ? -0.649 0.788 -12.981 1.00 84.00 92 SER A CA 1
ATOM 760 C C . SER A 1 92 ? -1.266 1.779 -11.983 1.00 84.00 92 SER A C 1
ATOM 762 O O . SER A 1 92 ? -2.317 2.350 -12.274 1.00 84.00 92 SER A O 1
ATOM 764 N N . MET A 1 93 ? -0.654 1.919 -10.800 1.00 86.06 93 MET A N 1
ATOM 765 C CA . MET A 1 93 ? -1.122 2.691 -9.647 1.00 86.06 93 MET A CA 1
ATOM 766 C C . MET A 1 93 ? 0.068 3.450 -9.032 1.00 86.06 93 MET A C 1
ATOM 768 O O . MET A 1 93 ? 0.611 3.049 -7.999 1.00 86.06 93 MET A O 1
ATOM 772 N N . THR A 1 94 ? 0.514 4.507 -9.715 1.00 83.62 94 THR A N 1
ATOM 773 C CA . THR A 1 94 ? 1.729 5.262 -9.371 1.00 83.62 94 THR A CA 1
ATOM 774 C C . THR A 1 94 ? 1.651 5.892 -7.980 1.00 83.62 94 THR A C 1
ATOM 776 O O . THR A 1 94 ? 2.595 5.776 -7.204 1.00 83.62 94 THR A O 1
ATOM 779 N N . ILE A 1 95 ? 0.506 6.467 -7.613 1.00 84.62 95 ILE A N 1
ATOM 780 C CA . ILE A 1 95 ? 0.326 7.148 -6.326 1.00 84.62 95 ILE A CA 1
ATOM 781 C C . ILE A 1 95 ? 0.410 6.137 -5.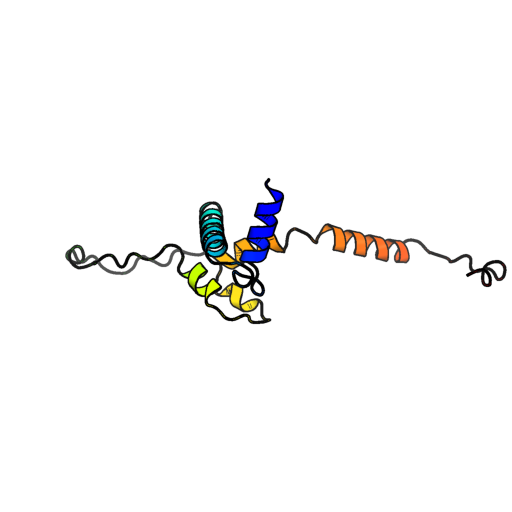177 1.00 84.62 95 ILE A C 1
ATOM 783 O O . ILE A 1 95 ? 1.114 6.341 -4.185 1.00 84.62 95 ILE A O 1
ATOM 787 N N . VAL A 1 96 ? -0.282 5.002 -5.309 1.00 86.00 96 VAL A N 1
ATOM 788 C CA . VAL A 1 96 ? -0.250 3.949 -4.282 1.00 86.00 96 VAL A CA 1
ATOM 789 C C . VAL A 1 96 ? 1.132 3.298 -4.208 1.00 86.00 96 VAL A C 1
ATOM 791 O O . VAL A 1 96 ? 1.576 2.921 -3.120 1.00 86.00 96 VAL A O 1
ATOM 794 N N . LYS A 1 97 ? 1.832 3.187 -5.342 1.00 87.25 97 LYS A N 1
ATOM 795 C CA . LYS A 1 97 ? 3.204 2.675 -5.410 1.00 87.25 97 LYS A CA 1
ATOM 796 C C . LYS A 1 97 ? 4.177 3.543 -4.621 1.00 87.25 97 LYS A C 1
ATOM 798 O O . LYS A 1 97 ? 4.989 2.989 -3.881 1.00 87.25 97 LYS A O 1
ATOM 803 N N . ASP A 1 98 ? 4.062 4.860 -4.710 1.00 86.06 98 ASP A N 1
ATOM 804 C CA . ASP A 1 98 ? 4.942 5.776 -3.983 1.00 86.06 98 ASP A CA 1
ATOM 805 C C . ASP A 1 98 ? 4.741 5.670 -2.470 1.00 86.06 98 ASP A C 1
ATOM 807 O O . ASP A 1 98 ? 5.709 5.533 -1.716 1.00 86.06 98 ASP A O 1
ATOM 811 N N . VAL A 1 99 ? 3.483 5.617 -2.018 1.00 86.81 99 VAL A N 1
ATOM 812 C CA . VAL A 1 99 ? 3.150 5.374 -0.604 1.00 86.81 99 VAL A CA 1
ATOM 813 C C . VAL A 1 99 ? 3.670 4.004 -0.156 1.00 86.81 99 VAL A C 1
ATOM 815 O O . VAL A 1 99 ? 4.273 3.882 0.915 1.00 86.81 99 VAL A O 1
ATOM 818 N N . PHE A 1 100 ? 3.495 2.967 -0.981 1.00 87.81 100 PHE A N 1
ATOM 819 C CA . PHE A 1 100 ? 3.988 1.624 -0.685 1.00 87.81 100 PHE A CA 1
ATOM 820 C C . PHE A 1 100 ? 5.509 1.611 -0.504 1.00 87.81 100 PHE A C 1
ATOM 822 O O . PHE A 1 100 ? 5.990 1.081 0.498 1.00 87.81 100 PHE A O 1
ATOM 829 N N . ILE A 1 101 ? 6.261 2.230 -1.418 1.00 85.69 101 ILE A N 1
ATOM 830 C CA . ILE A 1 101 ? 7.722 2.332 -1.342 1.00 85.69 101 ILE A CA 1
ATOM 831 C C . ILE A 1 101 ? 8.122 3.104 -0.082 1.00 85.69 101 ILE A C 1
ATOM 833 O O . ILE A 1 101 ? 8.869 2.571 0.743 1.00 85.69 101 ILE A O 1
ATOM 837 N N . LYS A 1 102 ? 7.568 4.301 0.128 1.00 85.06 102 LYS A N 1
ATOM 838 C CA . LYS A 1 102 ? 7.877 5.180 1.268 1.00 85.06 102 LYS A CA 1
ATOM 839 C C . LYS A 1 102 ? 7.770 4.465 2.616 1.00 85.06 102 LYS A C 1
ATOM 841 O O . LYS A 1 102 ? 8.651 4.614 3.461 1.00 85.06 102 LYS A O 1
ATOM 846 N N . TYR A 1 103 ? 6.719 3.668 2.807 1.00 85.19 103 TYR A N 1
ATOM 847 C CA . TYR A 1 103 ? 6.415 3.059 4.102 1.00 85.19 103 TYR A CA 1
ATOM 848 C C . TYR A 1 103 ? 6.877 1.605 4.259 1.00 85.19 103 TYR A C 1
ATOM 850 O O . TYR A 1 103 ? 7.155 1.189 5.383 1.00 85.19 103 TYR A O 1
ATOM 858 N N . ASN A 1 104 ? 7.001 0.830 3.174 1.00 83.19 104 ASN A N 1
ATOM 859 C CA . ASN A 1 104 ? 7.356 -0.595 3.251 1.00 83.19 104 ASN A CA 1
ATOM 860 C C . ASN A 1 104 ? 8.819 -0.901 2.890 1.00 83.19 104 ASN A C 1
ATOM 862 O O . ASN A 1 104 ? 9.281 -1.997 3.196 1.00 83.19 104 ASN A O 1
ATOM 866 N N . THR A 1 105 ? 9.567 0.021 2.268 1.00 75.44 105 THR A N 1
ATOM 867 C CA . THR A 1 105 ? 10.946 -0.268 1.802 1.00 75.44 105 THR A CA 1
ATOM 868 C C . THR A 1 105 ? 12.060 0.379 2.628 1.00 75.44 105 THR A C 1
ATOM 870 O O . THR A 1 105 ? 13.216 -0.009 2.500 1.00 75.44 105 THR A O 1
ATOM 873 N N . ALA A 1 106 ? 11.744 1.303 3.540 1.00 63.09 106 ALA A N 1
ATOM 874 C CA . ALA A 1 106 ? 12.758 2.056 4.286 1.00 63.09 106 ALA A CA 1
ATOM 875 C C . ALA A 1 106 ? 13.514 1.249 5.372 1.00 63.09 106 ALA A C 1
ATOM 877 O O . ALA A 1 106 ? 14.488 1.746 5.931 1.00 63.09 106 ALA A O 1
ATOM 878 N N . LEU A 1 107 ? 13.081 0.026 5.706 1.00 59.25 107 LEU A N 1
ATOM 879 C CA . LEU A 1 107 ? 13.459 -0.646 6.960 1.00 59.25 107 LEU A CA 1
ATOM 880 C C . LEU A 1 107 ? 14.596 -1.684 6.880 1.00 59.25 107 LEU A C 1
ATOM 882 O O . LEU A 1 107 ? 15.030 -2.142 7.933 1.00 59.25 107 LEU A O 1
ATOM 886 N N . SER A 1 108 ? 15.114 -2.057 5.705 1.00 54.25 108 SER A N 1
ATOM 887 C CA . SER A 1 108 ? 16.058 -3.192 5.594 1.00 54.25 108 SER A CA 1
ATOM 888 C C . SER A 1 108 ? 17.497 -2.861 5.176 1.00 54.25 108 SER A C 1
ATOM 890 O O . SER A 1 108 ? 18.325 -3.771 5.147 1.00 54.25 108 SER A O 1
ATOM 892 N N . PHE A 1 109 ? 17.861 -1.598 4.927 1.00 55.50 109 PHE A N 1
ATOM 893 C CA . PHE A 1 109 ? 19.222 -1.287 4.461 1.00 55.50 109 PHE A CA 1
ATOM 894 C C . PHE A 1 109 ? 20.321 -1.644 5.477 1.00 55.50 109 PHE A C 1
ATOM 896 O O . PHE A 1 109 ? 21.359 -2.166 5.075 1.00 55.50 109 PHE A O 1
ATOM 903 N N . SER A 1 110 ? 20.104 -1.436 6.784 1.00 60.41 110 SER A N 1
ATOM 904 C CA . SER A 1 110 ? 21.111 -1.790 7.800 1.00 60.41 110 SER A CA 1
ATOM 905 C C . SER A 1 110 ? 21.281 -3.300 7.947 1.00 60.41 110 SER A C 1
ATOM 907 O O . SER A 1 110 ? 22.402 -3.760 8.093 1.00 60.41 110 SER A O 1
ATOM 909 N N . SER A 1 111 ? 20.206 -4.085 7.826 1.00 63.50 111 SER A N 1
ATOM 910 C CA . SER A 1 111 ? 20.278 -5.543 7.967 1.00 63.50 111 SER A CA 1
ATOM 911 C C . SER A 1 111 ? 21.069 -6.194 6.829 1.00 63.50 111 SER A C 1
ATOM 913 O O . SER A 1 111 ? 21.881 -7.076 7.090 1.00 63.50 111 SER A O 1
ATOM 915 N N . SER A 1 112 ? 20.914 -5.729 5.582 1.00 63.31 112 SER A N 1
ATOM 916 C CA . SER A 1 112 ? 21.735 -6.221 4.465 1.00 63.31 112 SER A CA 1
ATOM 917 C C . SER A 1 112 ? 23.201 -5.815 4.601 1.00 63.31 112 SER A C 1
ATOM 919 O O . SER A 1 112 ? 24.086 -6.606 4.290 1.00 63.31 112 SER A O 1
ATOM 921 N N . VAL A 1 113 ? 23.465 -4.603 5.089 1.00 66.06 113 VAL A N 1
ATOM 922 C CA . VAL A 1 113 ? 24.825 -4.106 5.320 1.00 66.06 113 VAL A CA 1
ATOM 923 C C . VAL A 1 113 ? 25.493 -4.846 6.486 1.00 66.06 113 VAL A C 1
ATOM 925 O O . VAL A 1 113 ? 26.630 -5.279 6.351 1.00 66.06 113 VAL A O 1
ATOM 928 N N . GLU A 1 114 ? 24.788 -5.086 7.592 1.00 72.00 114 GLU A N 1
ATOM 929 C CA . GLU A 1 114 ? 25.260 -5.898 8.721 1.00 72.00 114 GLU A CA 1
ATOM 930 C C . GLU A 1 114 ? 25.454 -7.363 8.329 1.00 72.00 114 GLU A C 1
ATOM 932 O O . GLU A 1 114 ? 26.457 -7.960 8.700 1.00 72.00 114 GLU A O 1
ATOM 937 N N . GLN A 1 115 ? 24.556 -7.948 7.531 1.00 76.00 115 GLN A N 1
ATOM 938 C CA . GLN A 1 115 ? 24.734 -9.300 6.998 1.00 76.00 115 GLN A CA 1
ATOM 939 C C . GLN A 1 115 ? 25.961 -9.375 6.083 1.00 76.00 115 GLN A C 1
ATOM 941 O O . GLN A 1 115 ? 26.753 -10.310 6.199 1.00 76.00 115 GLN A O 1
ATOM 946 N N . LEU A 1 116 ? 26.150 -8.380 5.212 1.00 78.88 116 LEU A N 1
ATOM 947 C CA . LEU A 1 116 ? 27.330 -8.282 4.362 1.00 78.88 116 LEU A CA 1
ATOM 948 C C . LEU A 1 116 ? 28.597 -8.134 5.204 1.00 78.88 116 LEU A C 1
ATOM 950 O O . LEU A 1 116 ? 29.555 -8.846 4.943 1.00 78.88 116 LEU A O 1
ATOM 954 N N . PHE A 1 117 ? 28.612 -7.274 6.224 1.00 74.25 117 PHE A N 1
ATOM 955 C CA . PHE A 1 117 ? 29.774 -7.087 7.096 1.00 74.25 117 PHE A CA 1
ATOM 956 C C . PHE A 1 117 ? 30.039 -8.280 8.017 1.00 74.25 117 PHE A C 1
ATOM 958 O O . PHE A 1 117 ? 31.200 -8.591 8.266 1.00 74.25 117 PHE A O 1
ATOM 965 N N . ASN A 1 118 ? 29.005 -8.995 8.459 1.00 74.56 118 ASN A N 1
ATOM 966 C CA . ASN A 1 118 ? 29.149 -10.236 9.216 1.00 74.56 118 ASN A CA 1
ATOM 967 C C . ASN A 1 118 ? 29.807 -11.322 8.354 1.00 74.56 118 ASN A C 1
ATOM 969 O O . ASN A 1 118 ? 30.804 -11.912 8.762 1.00 74.56 118 ASN A O 1
ATOM 973 N N . VAL A 1 119 ? 29.307 -11.537 7.132 1.00 76.25 119 VAL A N 1
ATOM 974 C CA . VAL A 1 119 ? 29.877 -12.519 6.192 1.00 76.25 119 VAL A CA 1
ATOM 975 C C . VAL A 1 119 ? 31.258 -12.079 5.698 1.00 76.25 119 VAL A C 1
ATOM 977 O O . VAL A 1 119 ? 32.178 -12.886 5.598 1.00 76.25 119 VAL A O 1
ATOM 980 N N . ALA A 1 120 ? 31.442 -10.789 5.424 1.00 75.50 120 ALA A N 1
ATOM 981 C CA . ALA A 1 120 ? 32.728 -10.231 5.034 1.00 75.50 120 ALA A CA 1
ATOM 982 C C . ALA A 1 120 ? 33.754 -10.346 6.170 1.00 75.50 120 ALA A C 1
ATOM 984 O O . ALA A 1 120 ? 34.914 -10.621 5.895 1.00 75.50 120 ALA A O 1
ATOM 985 N N . GLY A 1 121 ? 33.354 -10.215 7.437 1.00 71.00 121 GLY A N 1
ATOM 986 C CA . GLY A 1 121 ? 34.218 -10.467 8.592 1.00 71.00 121 GLY A CA 1
ATOM 987 C C . GLY A 1 121 ? 34.781 -11.891 8.617 1.00 71.00 121 GLY A C 1
ATOM 988 O O . GLY A 1 121 ? 35.960 -12.074 8.925 1.00 71.00 121 GLY A O 1
ATOM 989 N N . ASP A 1 122 ? 33.992 -12.886 8.207 1.00 69.94 122 ASP A N 1
ATOM 990 C CA . ASP A 1 122 ? 34.444 -14.278 8.065 1.00 69.94 122 ASP A CA 1
ATOM 991 C C . ASP A 1 122 ? 35.363 -14.500 6.845 1.00 69.94 122 ASP A C 1
ATOM 993 O O . ASP A 1 122 ? 36.195 -15.407 6.855 1.00 69.94 122 ASP A O 1
ATOM 997 N N . ILE A 1 123 ? 35.252 -13.670 5.799 1.00 71.25 123 ILE A N 1
ATOM 998 C CA . ILE A 1 123 ? 36.113 -13.727 4.601 1.00 71.25 123 ILE A CA 1
ATOM 999 C C . ILE A 1 123 ? 37.435 -12.967 4.822 1.00 71.25 123 ILE A C 1
ATOM 1001 O O . ILE A 1 123 ? 38.505 -13.443 4.438 1.00 71.25 123 ILE A O 1
ATOM 1005 N N . PHE A 1 124 ? 37.375 -11.780 5.434 1.00 67.06 124 PHE A N 1
ATOM 1006 C CA . PHE A 1 124 ? 38.511 -10.874 5.634 1.00 67.06 124 PHE A CA 1
ATOM 1007 C C . PHE A 1 124 ? 39.276 -11.138 6.933 1.00 67.06 124 PHE A C 1
ATOM 1009 O O . PHE A 1 124 ? 40.471 -10.843 7.002 1.00 67.06 124 PHE A O 1
ATOM 1016 N N . SER A 1 125 ? 38.643 -11.730 7.950 1.00 66.19 125 SER A N 1
ATOM 1017 C CA . SER A 1 125 ? 39.364 -12.313 9.079 1.00 66.19 125 SER A CA 1
ATOM 1018 C C . SER A 1 125 ? 39.549 -13.804 8.812 1.00 66.19 125 SER A C 1
ATOM 1020 O O . SER A 1 125 ? 38.593 -14.547 8.615 1.00 66.19 125 SER A O 1
ATOM 1022 N N . LYS A 1 126 ? 40.796 -14.291 8.805 1.00 63.84 126 LYS A N 1
ATOM 1023 C CA . LYS A 1 126 ? 41.027 -15.738 8.877 1.00 63.84 126 LYS A CA 1
ATOM 1024 C C . LYS A 1 126 ? 40.538 -16.205 10.245 1.00 63.84 126 LYS A C 1
ATOM 1026 O O . LYS A 1 126 ? 41.324 -16.237 11.194 1.00 63.84 126 LYS A O 1
ATOM 1031 N N . LYS A 1 127 ? 39.282 -16.642 10.341 1.00 63.44 127 LYS A N 1
ATOM 1032 C CA . LYS A 1 127 ? 38.807 -17.477 11.445 1.00 63.44 127 LYS A CA 1
ATOM 1033 C C . LYS A 1 127 ? 39.469 -18.850 11.312 1.00 63.44 127 LYS A C 1
ATOM 1035 O O . LYS A 1 127 ? 38.845 -19.847 10.967 1.00 63.44 127 LYS A O 1
ATOM 1040 N N . ARG A 1 128 ? 40.785 -18.913 11.554 1.00 65.19 128 ARG A N 1
ATOM 1041 C CA . ARG A 1 128 ? 41.461 -20.168 11.877 1.00 65.19 128 ARG A CA 1
ATOM 1042 C C . ARG A 1 128 ? 40.877 -20.594 13.213 1.00 65.19 128 ARG A C 1
ATOM 1044 O O . ARG A 1 128 ? 41.360 -20.170 14.260 1.00 65.19 128 ARG A O 1
ATOM 1051 N N . SER A 1 129 ? 39.813 -21.391 13.162 1.00 63.09 129 SER A N 1
ATOM 1052 C CA . SER A 1 129 ? 39.394 -22.183 14.306 1.00 63.09 129 SER A CA 1
ATOM 1053 C C . SER A 1 129 ? 40.650 -22.873 14.829 1.00 63.09 129 SER A C 1
ATOM 1055 O O . SER A 1 129 ? 41.282 -23.646 14.106 1.00 63.09 129 SER A O 1
ATOM 1057 N N . ARG A 1 130 ? 41.080 -22.541 16.050 1.00 59.78 130 ARG A N 1
ATOM 1058 C CA . ARG A 1 130 ? 42.096 -23.323 16.762 1.00 59.78 130 ARG A CA 1
ATOM 1059 C C . ARG A 1 130 ? 41.413 -24.595 17.257 1.00 59.78 130 ARG A C 1
ATOM 1061 O O . ARG A 1 130 ? 41.326 -24.827 18.456 1.00 59.78 130 ARG A O 1
ATOM 1068 N N . MET A 1 131 ? 40.902 -25.385 16.318 1.00 64.06 131 MET A N 1
ATOM 1069 C CA . MET A 1 131 ? 40.470 -26.751 16.549 1.00 64.06 131 MET A CA 1
ATOM 1070 C C . MET A 1 131 ? 41.755 -27.566 16.657 1.00 64.06 131 MET A C 1
ATOM 1072 O O . MET A 1 131 ? 42.298 -28.069 15.680 1.00 64.06 131 MET A O 1
ATOM 1076 N N . ASN A 1 132 ? 42.340 -27.511 17.845 1.00 65.94 132 ASN A N 1
ATOM 1077 C CA . ASN A 1 132 ? 43.378 -28.433 18.261 1.00 65.94 132 ASN A CA 1
ATOM 1078 C C . ASN A 1 132 ? 42.665 -29.603 18.948 1.00 65.94 132 ASN A C 1
ATOM 1080 O O . ASN A 1 132 ? 41.629 -29.360 19.565 1.00 65.94 132 ASN A O 1
ATOM 1084 N N . ASP A 1 133 ? 43.212 -30.818 18.890 1.00 71.50 133 ASP A N 1
ATOM 1085 C CA . ASP A 1 133 ? 42.589 -32.039 19.452 1.00 71.50 133 ASP A CA 1
ATOM 1086 C C . ASP A 1 133 ? 42.059 -31.841 20.881 1.00 71.50 133 ASP A C 1
ATOM 1088 O O . ASP A 1 133 ? 41.009 -32.349 21.249 1.00 71.50 133 ASP A O 1
ATOM 1092 N N . LYS A 1 134 ? 42.745 -31.002 21.665 1.00 67.44 134 LYS A N 1
ATOM 1093 C CA . LYS A 1 134 ? 42.380 -30.646 23.044 1.00 67.44 134 LYS A CA 1
ATOM 1094 C C . LYS A 1 134 ? 41.018 -29.961 23.212 1.00 67.44 134 LYS A C 1
ATOM 1096 O O . LYS A 1 134 ? 40.518 -29.934 24.323 1.00 67.44 134 LYS A O 1
ATOM 1101 N N . ASN A 1 135 ? 40.472 -29.360 22.157 1.00 66.06 135 ASN A N 1
ATOM 1102 C CA . ASN A 1 135 ? 3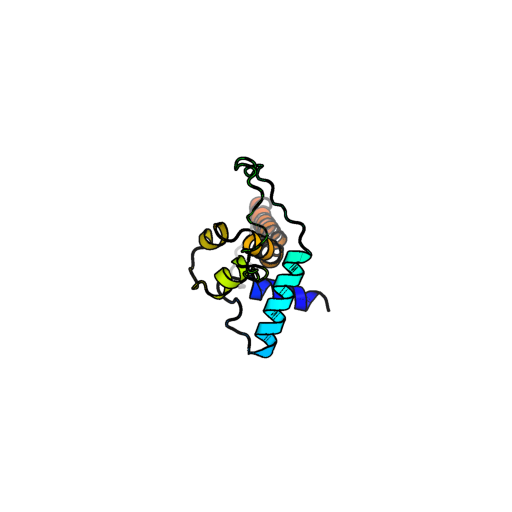9.238 -28.573 22.198 1.00 66.06 135 ASN A CA 1
ATOM 1103 C C . ASN A 1 135 ? 38.152 -29.166 21.281 1.00 66.06 135 ASN A C 1
ATOM 1105 O O . ASN A 1 135 ? 37.113 -28.539 21.093 1.00 66.06 135 ASN A O 1
ATOM 1109 N N . PHE A 1 136 ? 38.421 -30.308 20.639 1.00 68.38 136 PHE A N 1
ATOM 1110 C CA . PHE A 1 136 ? 37.501 -30.934 19.688 1.00 68.38 136 PHE A CA 1
ATOM 1111 C C . PHE A 1 136 ? 36.360 -31.684 20.388 1.00 68.38 136 PHE A C 1
ATOM 1113 O O . PHE A 1 136 ? 35.255 -31.729 19.861 1.00 68.38 136 PHE A O 1
ATOM 1120 N N . GLU A 1 137 ? 36.616 -32.229 21.580 1.00 72.38 137 GLU A N 1
ATOM 1121 C CA . GLU A 1 137 ? 35.668 -33.090 22.303 1.00 72.38 137 GLU A CA 1
ATOM 1122 C C . GLU A 1 137 ? 34.768 -32.340 23.306 1.00 72.38 137 GLU A C 1
ATOM 1124 O O . GLU A 1 137 ? 33.832 -32.928 23.835 1.00 72.38 137 GLU A O 1
ATOM 1129 N N . ASP A 1 138 ? 35.001 -31.042 23.537 1.00 61.81 138 ASP A N 1
ATOM 1130 C CA . ASP A 1 138 ? 34.285 -30.239 24.548 1.00 61.81 138 ASP A CA 1
ATOM 1131 C C . ASP A 1 138 ? 33.060 -29.471 23.992 1.00 61.81 138 ASP A C 1
ATOM 1133 O O . ASP A 1 138 ? 32.703 -28.412 24.512 1.00 61.81 138 ASP A O 1
ATOM 1137 N N . THR A 1 139 ? 32.407 -29.946 22.922 1.00 49.66 139 THR A N 1
ATOM 1138 C CA . THR A 1 139 ? 31.143 -29.343 22.427 1.00 49.66 139 THR A CA 1
ATOM 1139 C C . THR A 1 139 ? 29.989 -30.331 22.416 1.00 49.66 139 THR A C 1
ATOM 1141 O O . THR A 1 139 ? 30.174 -31.441 21.874 1.00 49.66 139 THR A O 1
#